Protein AF-A0A2D9MG57-F1 (afdb_monomer_lite)

Structure (mmCIF, N/CA/C/O backbone):
data_AF-A0A2D9MG57-F1
#
_entry.id   AF-A0A2D9MG57-F1
#
loop_
_atom_site.group_PDB
_atom_site.id
_atom_site.type_symbol
_atom_site.label_atom_id
_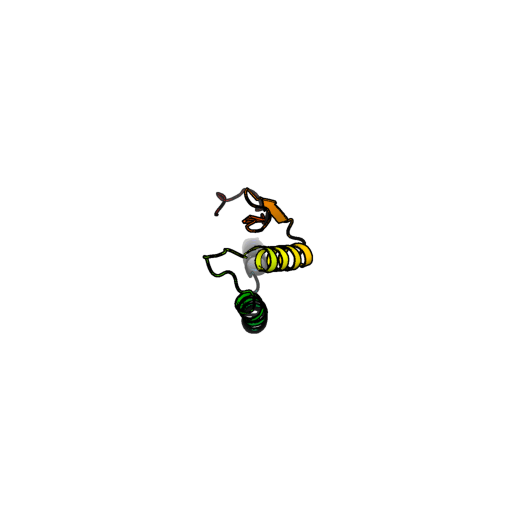atom_site.label_alt_id
_atom_site.label_comp_id
_atom_site.label_asym_id
_atom_site.label_entity_id
_atom_site.label_seq_id
_atom_site.pdbx_PDB_ins_code
_atom_site.Cartn_x
_atom_site.Cartn_y
_atom_site.Cartn_z
_atom_site.occupancy
_atom_site.B_iso_or_equiv
_atom_site.auth_seq_id
_atom_site.auth_comp_id
_atom_site.auth_asym_id
_atom_site.auth_atom_id
_atom_site.pdbx_PDB_model_num
ATOM 1 N N . MET A 1 1 ? -33.627 14.134 49.044 1.00 59.84 1 MET A N 1
ATOM 2 C CA . MET A 1 1 ? -32.902 14.787 47.926 1.00 59.84 1 MET A CA 1
ATOM 3 C C . MET A 1 1 ? -31.481 14.253 47.712 1.00 59.84 1 MET A C 1
ATOM 5 O O . MET A 1 1 ? -31.119 14.022 46.568 1.00 59.84 1 MET A O 1
ATOM 9 N N . LEU A 1 2 ? -30.695 13.983 48.765 1.00 56.62 2 LEU A N 1
ATOM 10 C CA . LEU A 1 2 ? -29.305 13.500 48.638 1.00 56.62 2 LEU A CA 1
ATOM 11 C C . LEU A 1 2 ? -29.164 12.116 47.956 1.00 56.62 2 LEU A C 1
ATOM 13 O O . LEU A 1 2 ? -28.249 11.909 47.170 1.00 56.62 2 LEU A O 1
ATOM 17 N N . ARG A 1 3 ? -30.125 11.203 48.173 1.00 58.19 3 ARG A N 1
ATOM 18 C CA . ARG A 1 3 ? -30.155 9.856 47.562 1.00 58.19 3 ARG A CA 1
ATOM 19 C C . ARG A 1 3 ? -30.386 9.850 46.043 1.00 58.19 3 ARG A C 1
ATOM 21 O O . ARG A 1 3 ? -29.821 9.019 45.347 1.00 58.19 3 ARG A O 1
ATOM 28 N N . ILE A 1 4 ? -31.176 10.794 45.528 1.00 60.59 4 ILE A N 1
ATOM 29 C CA . ILE A 1 4 ? -31.503 10.897 44.093 1.00 60.59 4 ILE A CA 1
ATOM 30 C C . ILE A 1 4 ? -30.316 11.474 43.311 1.00 60.59 4 ILE A C 1
ATOM 32 O O . ILE A 1 4 ? -30.001 10.991 42.230 1.00 60.59 4 ILE A O 1
ATOM 36 N N . ARG A 1 5 ? -29.600 12.449 43.894 1.00 57.06 5 ARG A N 1
ATOM 37 C CA . ARG A 1 5 ? -28.354 12.986 43.321 1.00 57.06 5 ARG A CA 1
ATOM 38 C C . ARG A 1 5 ? -27.251 11.930 43.238 1.00 57.06 5 ARG A C 1
ATOM 40 O O . ARG A 1 5 ? -26.571 11.868 42.224 1.00 57.06 5 ARG A O 1
ATOM 47 N N . PHE A 1 6 ? -27.122 11.074 44.253 1.00 57.44 6 PHE A N 1
ATOM 48 C CA . PHE A 1 6 ? -26.185 9.946 44.218 1.00 57.44 6 PHE A CA 1
ATOM 49 C C . PHE A 1 6 ? -26.528 8.957 43.094 1.00 57.44 6 PHE A C 1
ATOM 51 O O . PHE A 1 6 ? -25.652 8.592 42.316 1.00 57.44 6 PHE A O 1
ATOM 58 N N . LEU A 1 7 ? -27.806 8.594 42.940 1.00 61.28 7 LEU A N 1
ATOM 59 C CA . LEU A 1 7 ? -28.259 7.678 41.887 1.00 61.28 7 LEU A CA 1
ATOM 60 C C . LEU A 1 7 ? -27.984 8.227 40.472 1.00 61.28 7 LEU A C 1
ATOM 62 O O . LEU A 1 7 ? -27.498 7.496 39.616 1.00 61.28 7 LEU A O 1
ATOM 66 N N . LEU A 1 8 ? -28.222 9.525 40.252 1.00 61.09 8 LEU A N 1
ATOM 67 C CA . LEU A 1 8 ? -27.949 10.213 38.982 1.00 61.09 8 LEU A CA 1
ATOM 68 C C . LEU A 1 8 ? -26.453 10.284 38.644 1.00 61.09 8 LEU A C 1
ATOM 70 O O . LEU A 1 8 ? -26.087 10.066 37.495 1.00 61.09 8 LEU A O 1
ATOM 74 N N . ILE A 1 9 ? -25.587 10.536 39.632 1.00 61.25 9 ILE A N 1
ATOM 75 C CA . ILE A 1 9 ? -24.124 10.534 39.443 1.00 61.25 9 ILE A CA 1
ATOM 76 C C . ILE A 1 9 ? -23.623 9.127 39.093 1.00 61.25 9 ILE A C 1
ATOM 78 O O . ILE A 1 9 ? -22.776 8.969 38.217 1.00 61.25 9 ILE A O 1
ATOM 82 N N . THR A 1 10 ? -24.185 8.097 39.730 1.00 60.62 10 THR A N 1
ATOM 83 C CA . THR A 1 10 ? -23.808 6.700 39.461 1.00 60.62 10 THR A CA 1
ATOM 84 C C . THR A 1 10 ? -24.242 6.265 38.057 1.00 60.62 10 THR A C 1
ATOM 86 O O . THR A 1 10 ? -23.478 5.612 37.354 1.00 60.62 10 THR A O 1
ATOM 89 N N . LEU A 1 11 ? -25.432 6.683 37.608 1.00 61.56 11 LEU A N 1
ATOM 90 C CA . LEU A 1 11 ? -25.931 6.401 36.257 1.00 61.56 11 LEU A CA 1
ATOM 91 C C . LEU A 1 11 ? -25.097 7.110 35.172 1.00 61.56 11 LEU A C 1
ATOM 93 O O . LEU A 1 11 ? -24.829 6.527 34.123 1.00 61.56 11 LEU A O 1
ATOM 97 N N . LEU A 1 12 ? -24.642 8.338 35.449 1.00 61.06 12 LEU A N 1
ATOM 98 C CA . LEU A 1 12 ? -23.778 9.112 34.551 1.00 61.06 12 LEU A CA 1
ATOM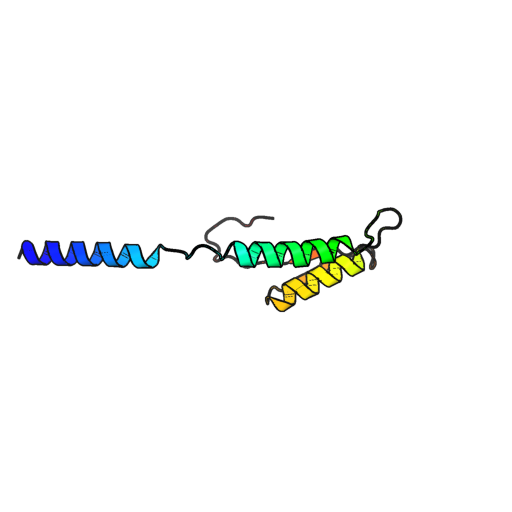 99 C C . LEU A 1 12 ? -22.390 8.465 34.384 1.00 61.06 12 LEU A C 1
ATOM 101 O O . LEU A 1 12 ? -21.848 8.455 33.286 1.00 61.06 12 LEU A O 1
ATOM 105 N N . LEU A 1 13 ? -21.835 7.878 35.451 1.00 59.59 13 LEU A N 1
ATOM 106 C CA . LEU A 1 13 ? -20.538 7.188 35.424 1.00 59.59 13 LEU A CA 1
ATOM 107 C C . LEU A 1 13 ? -20.573 5.864 34.641 1.00 59.59 13 LEU A C 1
ATOM 109 O O . LEU A 1 13 ? -19.580 5.508 34.009 1.00 59.59 13 LEU A O 1
ATOM 113 N N . ILE A 1 14 ? -21.699 5.144 34.646 1.00 60.19 14 ILE A N 1
ATOM 114 C CA . ILE A 1 14 ? -21.856 3.883 33.895 1.00 60.19 14 ILE A CA 1
ATOM 115 C C . ILE A 1 14 ? -21.962 4.153 32.385 1.00 60.19 14 ILE A C 1
ATOM 117 O O . ILE A 1 14 ? -21.360 3.431 31.592 1.00 60.19 14 ILE A O 1
ATOM 121 N N . GLY A 1 15 ? -22.658 5.223 31.981 1.00 58.12 15 GLY A N 1
ATOM 122 C CA . GLY A 1 15 ? -22.788 5.609 30.568 1.00 58.12 15 GLY A CA 1
ATOM 123 C C . GLY A 1 15 ? -21.449 5.922 29.887 1.00 58.12 15 GLY A C 1
ATOM 124 O O . GLY A 1 15 ? -21.264 5.594 28.718 1.00 58.12 15 GLY A O 1
ATOM 125 N N . SER A 1 16 ? -20.486 6.475 30.631 1.00 56.88 16 SER A N 1
ATOM 126 C CA . SER A 1 16 ? -19.152 6.814 30.112 1.00 56.88 16 SER A CA 1
ATOM 127 C C . SER A 1 16 ? -18.268 5.596 29.816 1.00 56.88 16 SER A C 1
ATOM 129 O O . SER A 1 16 ? -17.381 5.685 28.973 1.00 56.88 16 SER A O 1
ATOM 131 N N . HIS A 1 17 ? -18.500 4.452 30.471 1.00 52.62 17 HIS A N 1
ATOM 132 C CA . HIS A 1 17 ? -17.704 3.237 30.239 1.00 52.62 17 HIS A CA 1
ATOM 133 C C . HIS A 1 17 ? -18.093 2.524 28.939 1.00 52.62 17 HIS A C 1
ATOM 135 O O . HIS A 1 17 ? -17.251 1.880 28.318 1.00 52.62 17 HIS A O 1
ATOM 141 N N . ALA A 1 18 ? -19.348 2.665 28.503 1.00 53.19 18 ALA A N 1
ATOM 142 C CA . ALA A 1 18 ? -19.838 2.040 27.276 1.00 53.19 18 ALA A CA 1
ATOM 143 C C . ALA A 1 18 ? -19.276 2.695 26.000 1.00 53.19 18 ALA A C 1
ATOM 145 O O . ALA A 1 18 ? -19.181 2.036 24.972 1.00 53.19 18 ALA A O 1
ATOM 146 N N . TYR A 1 19 ? -18.874 3.970 26.064 1.00 54.34 19 TYR A N 1
ATOM 147 C CA . TYR A 1 19 ? -18.340 4.712 24.913 1.00 54.34 19 TYR A CA 1
ATOM 148 C C . TYR A 1 19 ? -16.840 4.499 24.663 1.00 54.34 19 TYR A C 1
ATOM 150 O O . TYR A 1 19 ? -16.349 4.865 23.600 1.00 54.34 19 TYR A O 1
ATOM 158 N N . SER A 1 20 ? -16.103 3.940 25.628 1.00 53.94 20 SER A N 1
ATOM 159 C CA . SER A 1 20 ? -14.634 3.892 25.585 1.00 53.94 20 SER A CA 1
ATOM 160 C C . SER A 1 20 ? -14.051 2.519 25.235 1.00 53.94 20 SER A C 1
ATOM 162 O O . SER A 1 20 ? -12.833 2.351 25.275 1.00 53.94 20 SER A O 1
ATOM 164 N N . GLN A 1 21 ? -14.880 1.528 24.915 1.00 59.78 21 GLN A N 1
ATOM 165 C CA . GLN A 1 21 ? -14.406 0.217 24.475 1.00 59.78 21 GLN A CA 1
ATOM 166 C C . GLN A 1 21 ? -14.342 0.216 22.946 1.00 59.78 21 GLN A C 1
ATOM 168 O O . GLN A 1 21 ? -15.301 -0.158 22.276 1.00 59.78 21 GLN A O 1
ATOM 173 N N . VAL A 1 22 ? -13.213 0.667 22.391 1.00 66.19 22 VAL A N 1
ATOM 174 C CA . VAL A 1 22 ? -12.851 0.281 21.022 1.00 66.19 22 VAL A CA 1
ATOM 175 C C . VAL A 1 22 ? -12.687 -1.233 21.060 1.00 66.19 22 VAL A C 1
ATOM 177 O O . VAL A 1 22 ? -11.825 -1.739 21.778 1.00 66.19 22 VAL A O 1
ATOM 180 N N . SER A 1 23 ? -13.568 -1.956 20.374 1.00 76.44 23 SER A N 1
ATOM 181 C CA . SER A 1 23 ? -13.454 -3.403 20.236 1.00 76.44 23 SER A CA 1
ATOM 182 C C . SER A 1 23 ? -12.103 -3.733 19.616 1.00 76.44 23 SER A C 1
ATOM 184 O O . SER A 1 23 ? -11.717 -3.140 18.608 1.00 76.44 23 SER A O 1
ATOM 186 N N . GLU A 1 24 ? -11.382 -4.647 20.256 1.00 86.38 24 GLU A N 1
ATOM 187 C CA . GLU A 1 24 ? -10.096 -5.117 19.764 1.00 86.38 24 GLU A CA 1
ATOM 188 C C . GLU A 1 24 ? -10.266 -5.727 18.360 1.00 86.38 24 GLU A C 1
ATOM 190 O O . GLU A 1 24 ? -11.298 -6.363 18.106 1.00 86.38 24 GLU A O 1
ATOM 195 N N . PRO A 1 25 ? -9.312 -5.518 17.433 1.00 91.81 25 PRO A N 1
ATOM 196 C CA . PRO A 1 25 ? -9.362 -6.170 16.133 1.00 91.81 25 PRO A CA 1
ATOM 197 C C . PRO A 1 25 ? -9.415 -7.694 16.278 1.00 91.81 25 PRO A C 1
ATOM 199 O O . PRO A 1 25 ? -8.820 -8.261 17.196 1.00 91.81 25 PRO A O 1
ATOM 202 N N . ASP A 1 26 ? -10.075 -8.372 15.340 1.00 95.00 26 ASP A N 1
ATOM 203 C CA . ASP A 1 26 ? -9.939 -9.823 15.211 1.00 95.00 26 ASP A CA 1
ATOM 204 C C . ASP A 1 26 ? -8.529 -10.146 14.700 1.00 95.00 26 ASP A C 1
ATOM 206 O O . ASP A 1 26 ? -8.259 -10.162 13.498 1.00 95.00 26 ASP A O 1
ATOM 210 N N . TRP A 1 27 ? -7.608 -10.371 15.635 1.00 95.19 27 TRP A N 1
ATOM 211 C CA . TRP A 1 27 ? -6.204 -10.617 15.323 1.00 95.19 27 TRP A CA 1
ATOM 212 C C . TRP A 1 27 ? -5.981 -11.866 14.470 1.00 95.19 27 TRP A C 1
ATOM 214 O O . TRP A 1 27 ? -5.031 -11.888 13.690 1.00 95.19 27 TRP A O 1
ATOM 224 N N . ALA A 1 28 ? -6.847 -12.879 14.573 1.00 96.69 28 ALA A N 1
ATOM 225 C CA . ALA A 1 28 ? -6.730 -14.080 13.752 1.00 96.69 28 ALA A CA 1
ATOM 226 C C . ALA A 1 28 ? -7.073 -13.777 12.285 1.00 96.69 28 ALA A C 1
ATOM 228 O O . ALA A 1 28 ? -6.340 -14.185 11.383 1.00 96.69 28 ALA A O 1
ATOM 229 N N . ALA A 1 29 ? -8.138 -13.004 12.046 1.00 96.62 29 ALA A N 1
ATOM 230 C CA . ALA A 1 29 ? -8.487 -12.546 10.702 1.00 96.62 29 ALA A CA 1
ATOM 231 C C . ALA A 1 29 ? -7.403 -11.623 10.111 1.00 96.62 29 ALA A C 1
ATOM 233 O O . ALA A 1 29 ? -7.018 -11.786 8.951 1.00 96.62 29 ALA A O 1
ATOM 234 N N . VAL A 1 30 ? -6.861 -10.703 10.921 1.00 96.62 30 VAL A N 1
ATOM 235 C CA . VAL A 1 30 ? -5.763 -9.806 10.511 1.00 96.62 30 VAL A CA 1
ATOM 236 C C . VAL A 1 30 ? -4.503 -10.596 10.148 1.00 96.62 30 VAL A C 1
ATOM 238 O O . VAL A 1 30 ? -3.841 -10.268 9.163 1.00 96.62 30 VAL A O 1
ATOM 241 N N . GLU A 1 31 ? -4.158 -11.643 10.902 1.00 98.00 31 GLU A N 1
ATOM 242 C CA . GLU A 1 31 ? -3.013 -12.508 10.595 1.00 98.00 31 GLU A CA 1
ATOM 243 C C . GLU A 1 31 ? -3.195 -13.228 9.249 1.00 98.00 31 GLU A C 1
ATOM 245 O O . GLU A 1 31 ? -2.288 -13.217 8.407 1.00 98.00 31 GLU A O 1
ATOM 250 N N . GLU A 1 32 ? -4.375 -13.807 9.009 1.00 98.44 32 GLU A N 1
ATOM 251 C CA . GLU A 1 32 ? -4.690 -14.485 7.749 1.00 98.44 32 GLU A CA 1
ATOM 252 C C . GLU A 1 32 ? -4.568 -13.534 6.547 1.00 98.44 32 GLU A C 1
ATOM 254 O O . GLU A 1 32 ? -3.914 -13.852 5.543 1.00 98.44 32 GLU A O 1
ATOM 259 N N . GLU A 1 33 ? -5.162 -12.346 6.664 1.00 98.00 33 GLU A N 1
ATOM 260 C CA . GLU A 1 33 ? -5.083 -11.282 5.668 1.00 98.00 33 GLU A CA 1
ATOM 261 C C . GLU A 1 33 ? -3.641 -10.818 5.433 1.00 98.00 33 GLU A C 1
ATOM 263 O O . GLU A 1 33 ? -3.174 -10.773 4.290 1.00 98.00 33 GLU A O 1
ATOM 268 N N . THR A 1 34 ? -2.892 -10.562 6.504 1.00 98.06 34 THR A N 1
ATOM 269 C CA . THR A 1 34 ? -1.486 -10.147 6.431 1.00 98.06 34 THR A CA 1
ATOM 270 C C . THR A 1 34 ? -0.660 -11.170 5.653 1.00 98.06 34 THR A C 1
ATOM 272 O O . THR A 1 34 ? 0.064 -10.816 4.718 1.00 98.06 34 THR A O 1
ATOM 275 N N . LEU A 1 35 ? -0.809 -12.462 5.961 1.00 98.56 35 LEU A N 1
ATOM 276 C CA . LEU A 1 35 ? -0.096 -13.534 5.265 1.00 98.56 35 LEU A CA 1
ATOM 277 C C . LEU A 1 35 ? -0.537 -13.691 3.807 1.00 98.56 35 LEU A C 1
ATOM 279 O O . LEU A 1 35 ? 0.252 -14.143 2.968 1.00 98.56 35 LEU A O 1
ATOM 283 N N . ARG A 1 36 ? -1.786 -13.356 3.468 1.00 98.50 36 ARG A N 1
ATOM 284 C CA . ARG A 1 36 ? -2.256 -13.311 2.078 1.00 98.50 36 ARG A CA 1
ATOM 285 C C . ARG A 1 36 ? -1.517 -12.224 1.294 1.00 98.50 36 ARG A C 1
ATOM 287 O O . ARG A 1 36 ? -0.924 -12.555 0.265 1.00 98.50 36 ARG A O 1
ATOM 294 N N . HIS A 1 37 ? -1.478 -10.983 1.790 1.00 98.62 37 HIS A N 1
ATOM 295 C CA . HIS A 1 37 ? -0.785 -9.885 1.102 1.00 98.62 37 HIS A CA 1
ATOM 296 C C . HIS A 1 37 ? 0.732 -10.086 1.061 1.00 98.62 37 HIS A C 1
ATOM 298 O O . HIS A 1 37 ? 1.336 -9.919 0.003 1.00 98.62 37 HIS A O 1
ATOM 304 N N . PHE A 1 38 ? 1.335 -10.552 2.156 1.00 98.56 38 PHE A N 1
ATOM 305 C CA . PHE A 1 38 ? 2.761 -10.872 2.216 1.00 98.56 38 PHE A CA 1
ATOM 306 C C . PHE A 1 38 ? 3.178 -11.883 1.137 1.00 98.56 38 PHE A C 1
ATOM 308 O O . PHE A 1 38 ? 4.108 -11.642 0.369 1.00 98.56 38 PHE A O 1
ATOM 315 N N . ARG A 1 39 ? 2.451 -13.004 1.015 1.00 98.62 39 ARG A N 1
ATOM 316 C CA . ARG A 1 39 ? 2.736 -14.024 -0.009 1.00 98.62 39 ARG A CA 1
ATOM 317 C C . ARG A 1 39 ? 2.481 -13.528 -1.430 1.00 98.62 39 ARG A C 1
ATOM 319 O O . ARG A 1 39 ? 3.104 -14.043 -2.353 1.00 98.62 39 ARG A O 1
ATOM 326 N N . ALA A 1 40 ? 1.531 -12.618 -1.637 1.00 98.44 40 ALA A N 1
ATOM 327 C CA . ALA A 1 40 ? 1.316 -12.007 -2.946 1.00 98.44 40 ALA A CA 1
ATOM 328 C C . ALA A 1 40 ? 2.520 -11.141 -3.337 1.00 98.44 40 ALA A C 1
ATOM 330 O O . ALA A 1 40 ? 3.094 -11.364 -4.399 1.00 98.44 40 ALA A O 1
ATOM 331 N N . LEU A 1 41 ? 2.963 -10.259 -2.435 1.00 98.12 41 LEU A N 1
ATOM 332 C CA . LEU A 1 41 ? 4.099 -9.368 -2.668 1.00 98.12 41 LEU A CA 1
ATOM 333 C C . LEU A 1 41 ? 5.406 -10.126 -2.930 1.00 98.12 41 LEU A C 1
ATOM 335 O O . LEU A 1 41 ? 6.117 -9.793 -3.870 1.00 98.12 41 LEU A O 1
ATOM 339 N N . LEU A 1 42 ? 5.680 -11.202 -2.180 1.00 97.44 42 LEU A N 1
ATOM 340 C CA . LEU A 1 42 ? 6.873 -12.040 -2.380 1.00 97.44 42 LEU A CA 1
ATOM 341 C C . LEU A 1 42 ? 6.984 -12.685 -3.773 1.00 97.44 42 LEU A C 1
ATOM 343 O O . LEU A 1 42 ? 8.055 -13.170 -4.131 1.00 97.44 42 LEU A O 1
ATOM 347 N N . ARG A 1 43 ? 5.889 -12.773 -4.536 1.00 97.25 43 ARG A N 1
ATOM 348 C CA . ARG A 1 43 ? 5.897 -13.383 -5.874 1.00 97.25 43 ARG A CA 1
ATOM 349 C C . ARG A 1 43 ? 6.306 -12.408 -6.972 1.00 97.25 43 ARG A C 1
ATOM 351 O O . ARG A 1 43 ? 6.605 -12.861 -8.075 1.00 97.25 43 ARG A O 1
ATOM 358 N N . PHE A 1 44 ? 6.296 -11.105 -6.702 1.00 97.12 44 PHE A N 1
ATOM 359 C CA . PHE A 1 44 ? 6.768 -10.111 -7.654 1.00 97.12 44 PHE A CA 1
ATOM 360 C C . PHE A 1 44 ? 8.292 -10.014 -7.564 1.00 97.12 44 PHE A C 1
ATOM 362 O O . PHE A 1 44 ? 8.843 -9.766 -6.494 1.00 97.12 44 PHE A O 1
ATOM 369 N N . ASP A 1 45 ? 8.982 -10.214 -8.687 1.00 95.31 45 ASP A N 1
ATOM 370 C CA . ASP A 1 45 ? 10.426 -9.994 -8.760 1.00 95.31 45 ASP A CA 1
ATOM 371 C C . ASP A 1 45 ? 10.708 -8.497 -8.895 1.00 95.31 45 ASP A C 1
ATOM 373 O O . ASP A 1 45 ? 10.710 -7.947 -9.996 1.00 95.31 45 ASP A O 1
ATOM 377 N N . THR A 1 46 ? 10.909 -7.844 -7.753 1.00 95.75 46 THR A N 1
ATOM 378 C CA . THR A 1 46 ? 11.235 -6.417 -7.654 1.00 95.75 46 THR A CA 1
ATOM 379 C C . THR A 1 46 ? 12.739 -6.178 -7.466 1.00 95.75 46 THR A C 1
ATOM 381 O O . THR A 1 46 ? 13.127 -5.148 -6.919 1.00 95.75 46 THR A O 1
ATOM 384 N N . SER A 1 47 ? 13.598 -7.132 -7.843 1.00 94.44 47 SER A N 1
ATOM 385 C CA . SER A 1 47 ? 15.051 -7.026 -7.646 1.00 94.44 47 SER A CA 1
ATOM 386 C C . SER A 1 47 ? 15.665 -5.882 -8.467 1.00 94.44 47 SER A C 1
ATOM 388 O O . SER A 1 47 ? 15.329 -5.684 -9.638 1.00 94.44 47 SER A O 1
ATOM 390 N N . ASP A 1 48 ? 16.611 -5.154 -7.868 1.00 91.19 48 ASP A N 1
ATOM 391 C CA . ASP A 1 48 ? 17.358 -4.061 -8.505 1.00 91.19 48 ASP A CA 1
ATOM 392 C C . ASP A 1 48 ? 18.859 -4.427 -8.555 1.00 91.19 48 ASP A C 1
ATOM 394 O O . ASP A 1 48 ? 19.466 -4.575 -7.485 1.00 91.19 48 ASP A O 1
ATOM 398 N N . PRO A 1 49 ? 19.472 -4.634 -9.747 1.00 88.56 49 PRO A N 1
ATOM 399 C CA . PRO A 1 49 ? 18.944 -4.407 -11.109 1.00 88.56 49 PRO A CA 1
ATOM 400 C C . PRO A 1 49 ? 18.085 -5.568 -11.664 1.00 88.56 49 PRO A C 1
ATOM 402 O O . PRO A 1 49 ? 18.368 -6.723 -11.339 1.00 88.56 49 PRO A O 1
ATOM 405 N N . PRO A 1 50 ? 17.117 -5.320 -12.582 1.00 86.00 50 PRO A N 1
ATOM 406 C CA . PRO A 1 50 ? 16.885 -4.064 -13.307 1.00 86.00 50 PRO A CA 1
ATOM 407 C C . PRO A 1 50 ? 15.844 -3.100 -12.698 1.00 86.00 50 PRO A C 1
ATOM 409 O O . PRO A 1 50 ? 15.669 -2.029 -13.268 1.00 86.00 50 PRO A O 1
ATOM 412 N N . GLY A 1 51 ? 15.171 -3.438 -11.589 1.00 85.69 51 GLY A N 1
ATOM 413 C CA . GLY A 1 51 ? 14.107 -2.607 -11.002 1.00 85.69 51 GLY A CA 1
ATOM 414 C C . GLY A 1 51 ? 12.778 -2.772 -11.749 1.00 85.69 51 GLY A C 1
ATOM 415 O O . GLY A 1 51 ? 12.564 -2.184 -12.806 1.00 85.69 51 GLY A O 1
ATOM 416 N N . ARG A 1 52 ? 11.910 -3.654 -11.238 1.00 91.31 52 ARG A N 1
ATOM 417 C CA . ARG A 1 52 ? 10.609 -4.023 -11.833 1.00 91.31 52 ARG A CA 1
ATOM 418 C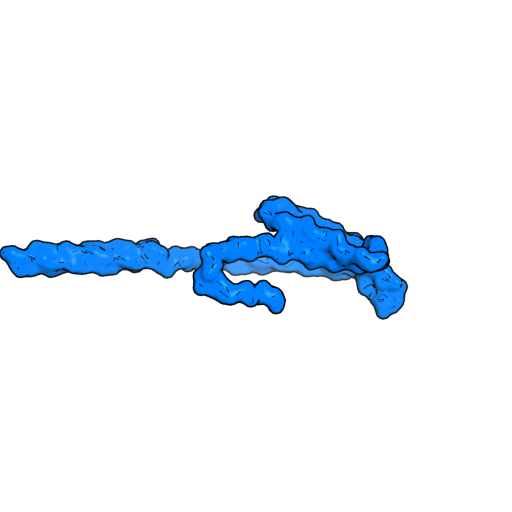 C . ARG A 1 52 ? 9.487 -3.907 -10.801 1.00 91.31 52 ARG A C 1
ATOM 420 O O . ARG A 1 52 ? 8.743 -4.856 -10.560 1.00 91.31 52 ARG A O 1
ATOM 427 N N . GLU A 1 53 ? 9.413 -2.767 -10.131 1.00 97.19 53 GLU A N 1
ATOM 428 C CA . GLU A 1 53 ? 8.511 -2.550 -9.000 1.00 97.19 53 GLU A CA 1
ATOM 429 C C . GLU A 1 53 ? 7.041 -2.364 -9.418 1.00 97.19 53 GLU A C 1
ATOM 431 O O . GLU A 1 53 ? 6.151 -2.630 -8.607 1.00 97.19 53 GLU A O 1
ATOM 436 N N . LEU A 1 54 ? 6.769 -1.968 -10.672 1.00 97.56 54 LEU A N 1
ATOM 437 C CA . LEU A 1 54 ? 5.419 -1.659 -11.165 1.00 97.56 54 LEU A CA 1
ATOM 438 C C . LEU A 1 54 ? 4.350 -2.716 -10.805 1.00 97.56 54 LEU A C 1
ATOM 440 O O . LEU A 1 54 ? 3.355 -2.322 -10.200 1.00 97.56 54 LEU A O 1
ATOM 444 N N . PRO A 1 55 ? 4.523 -4.033 -11.047 1.00 97.69 55 PRO A N 1
ATOM 445 C CA . PRO A 1 55 ? 3.486 -5.017 -10.718 1.00 97.69 55 PRO A CA 1
ATOM 446 C C . PRO A 1 55 ? 3.153 -5.091 -9.219 1.00 97.69 55 PRO A C 1
ATOM 448 O O . PRO A 1 55 ? 1.997 -5.283 -8.843 1.00 97.69 55 PRO A O 1
ATOM 451 N N . ALA A 1 56 ? 4.154 -4.918 -8.349 1.00 98.25 56 ALA A N 1
ATOM 452 C CA . ALA A 1 56 ? 3.934 -4.890 -6.904 1.00 98.25 56 ALA A CA 1
ATOM 453 C C . ALA A 1 56 ? 3.215 -3.603 -6.472 1.00 98.25 56 ALA A C 1
ATOM 455 O O . ALA A 1 56 ? 2.355 -3.634 -5.590 1.00 98.25 56 ALA A O 1
ATOM 456 N N . ALA A 1 57 ? 3.538 -2.480 -7.113 1.00 98.38 57 ALA A N 1
ATOM 457 C CA . ALA A 1 57 ? 2.890 -1.202 -6.867 1.00 98.38 57 ALA A CA 1
ATOM 458 C C . ALA A 1 57 ? 1.418 -1.198 -7.326 1.00 98.38 57 ALA A C 1
ATOM 460 O O . ALA A 1 57 ? 0.552 -0.712 -6.601 1.00 98.38 57 ALA A O 1
ATOM 461 N N . GLU A 1 58 ? 1.112 -1.796 -8.482 1.00 98.56 58 GLU A N 1
ATOM 462 C CA . GLU A 1 58 ? -0.265 -1.982 -8.964 1.00 98.56 58 GLU A CA 1
ATOM 463 C C . GLU A 1 58 ? -1.083 -2.872 -8.028 1.00 98.56 58 GLU A C 1
ATOM 465 O O . GLU A 1 58 ? -2.222 -2.541 -7.711 1.00 98.56 58 GLU A O 1
ATOM 470 N N . TYR A 1 59 ? -0.484 -3.948 -7.508 1.00 98.69 59 TYR A N 1
ATOM 471 C CA . TYR A 1 59 ? -1.135 -4.784 -6.502 1.00 98.69 59 TYR A CA 1
ATOM 472 C C . TYR A 1 59 ? -1.515 -3.988 -5.245 1.00 98.69 59 TYR A C 1
ATOM 474 O O . TYR A 1 59 ? -2.627 -4.123 -4.740 1.00 98.69 59 TYR A O 1
ATOM 482 N N . LEU A 1 60 ? -0.608 -3.147 -4.738 1.00 98.56 60 LEU A N 1
ATOM 483 C CA . LEU A 1 60 ? -0.883 -2.307 -3.570 1.00 98.56 60 LEU A CA 1
ATOM 484 C C . LEU A 1 60 ? -1.973 -1.269 -3.849 1.00 98.56 60 LEU A C 1
ATOM 486 O O . LEU A 1 60 ? -2.837 -1.076 -2.995 1.00 98.56 60 LEU A O 1
ATOM 490 N N . ARG A 1 61 ? -1.961 -0.640 -5.034 1.00 98.69 61 ARG A N 1
ATOM 491 C CA . ARG A 1 61 ? -3.039 0.255 -5.477 1.00 98.69 61 ARG A CA 1
ATOM 492 C C . ARG A 1 61 ? -4.384 -0.461 -5.407 1.00 98.69 61 ARG A C 1
ATOM 494 O O . ARG A 1 61 ? -5.282 0.023 -4.727 1.00 98.69 61 ARG A O 1
ATOM 501 N N . ASP A 1 62 ? -4.494 -1.621 -6.049 1.00 98.56 62 ASP A N 1
ATOM 502 C CA . ASP A 1 62 ? -5.758 -2.350 -6.155 1.00 98.56 62 ASP A CA 1
ATOM 503 C C . ASP A 1 62 ? -6.275 -2.805 -4.778 1.00 98.56 62 ASP A C 1
ATOM 505 O O . ASP A 1 62 ? -7.473 -2.723 -4.510 1.00 98.56 62 ASP A O 1
ATOM 509 N N . VAL A 1 63 ? -5.380 -3.240 -3.880 1.00 98.44 63 VAL A N 1
ATOM 510 C CA . VAL A 1 63 ? -5.736 -3.606 -2.496 1.00 98.44 63 VAL A CA 1
ATOM 511 C C . VAL A 1 63 ? -6.283 -2.403 -1.728 1.00 98.44 63 VAL A C 1
ATOM 513 O O . VAL A 1 63 ? -7.325 -2.506 -1.093 1.00 98.44 63 VAL A O 1
ATOM 516 N N . LEU A 1 64 ? -5.600 -1.260 -1.778 1.00 98.44 64 LEU A N 1
ATOM 517 C CA . LEU A 1 64 ? -6.007 -0.066 -1.036 1.00 98.44 64 LEU A CA 1
ATOM 518 C C . LEU A 1 64 ? -7.307 0.535 -1.588 1.00 98.44 64 LEU A C 1
ATOM 520 O O . LEU A 1 64 ? -8.186 0.920 -0.816 1.00 98.44 64 LEU A O 1
ATOM 524 N N . GLU A 1 65 ? -7.464 0.571 -2.912 1.00 98.25 65 GLU A N 1
ATOM 525 C CA . GLU A 1 65 ? -8.680 1.068 -3.557 1.00 98.25 65 GLU A CA 1
ATOM 526 C C . GLU A 1 65 ? -9.895 0.176 -3.272 1.00 98.25 65 GLU A C 1
ATOM 528 O O . GLU A 1 65 ? -10.997 0.699 -3.082 1.00 98.25 65 GLU A O 1
ATOM 533 N N . ALA A 1 66 ? -9.710 -1.147 -3.172 1.00 98.06 66 ALA A N 1
ATOM 534 C CA . ALA A 1 66 ? -10.772 -2.073 -2.770 1.00 98.06 66 ALA A CA 1
ATOM 535 C C . ALA A 1 66 ? -11.306 -1.782 -1.354 1.00 98.06 66 ALA A C 1
ATOM 537 O O . ALA A 1 66 ? -12.500 -1.944 -1.107 1.00 98.06 66 ALA A O 1
ATOM 538 N N . GLU A 1 67 ? -10.451 -1.266 -0.467 1.00 96.88 67 GLU A N 1
ATOM 539 C CA . GLU A 1 67 ? -10.805 -0.822 0.890 1.00 96.88 67 GLU A CA 1
ATOM 540 C C . GLU A 1 67 ? -11.301 0.640 0.939 1.00 96.88 67 GLU A C 1
ATOM 542 O O . GLU A 1 67 ? -11.516 1.213 2.010 1.00 96.88 67 GLU A O 1
ATOM 547 N N . GLY A 1 68 ? -11.487 1.281 -0.220 1.00 97.44 68 GLY A N 1
ATOM 548 C CA . GLY A 1 68 ? -11.946 2.668 -0.319 1.00 97.44 68 GLY A CA 1
ATOM 549 C C . GLY A 1 68 ? -10.885 3.708 0.051 1.00 97.44 68 GLY A C 1
ATOM 550 O O . GLY A 1 68 ? -11.220 4.870 0.302 1.00 97.44 68 GLY A O 1
ATOM 551 N N . ILE A 1 69 ? -9.608 3.320 0.084 1.00 97.88 69 ILE A N 1
ATOM 552 C CA . ILE A 1 69 ? -8.483 4.219 0.335 1.00 97.88 69 ILE A CA 1
ATOM 553 C C . ILE A 1 69 ? -7.983 4.736 -1.014 1.00 97.88 69 ILE A C 1
ATOM 555 O O . ILE A 1 69 ? -7.494 3.976 -1.842 1.00 97.88 69 ILE A O 1
ATOM 559 N N . ALA A 1 70 ? -8.094 6.045 -1.238 1.00 97.12 70 ALA A N 1
ATOM 560 C CA . ALA A 1 70 ? -7.618 6.662 -2.473 1.00 97.12 70 ALA A CA 1
ATOM 561 C C . ALA A 1 70 ? -6.086 6.574 -2.590 1.00 97.12 70 ALA A C 1
ATOM 563 O O . ALA A 1 70 ? -5.367 6.892 -1.634 1.00 97.12 70 ALA A O 1
ATOM 564 N N . VAL A 1 71 ? -5.613 6.195 -3.779 1.00 98.50 71 VAL A N 1
ATOM 565 C CA . VAL A 1 71 ? -4.195 5.998 -4.097 1.00 98.50 71 VAL A CA 1
ATOM 566 C C . VAL A 1 71 ? -3.765 6.918 -5.236 1.00 98.50 71 VAL A C 1
ATOM 568 O O . VAL A 1 71 ? -4.481 7.109 -6.216 1.00 98.50 71 VAL A O 1
ATOM 571 N N . GLU A 1 72 ? -2.560 7.465 -5.119 1.00 98.25 72 GLU A N 1
ATOM 572 C CA . GLU A 1 72 ? -1.855 8.179 -6.176 1.00 98.25 72 GLU A CA 1
ATOM 573 C C . GLU A 1 72 ? -0.567 7.422 -6.534 1.00 98.25 72 GLU A C 1
ATOM 575 O O . GLU A 1 72 ? 0.244 7.099 -5.665 1.00 98.25 72 GLU A O 1
ATOM 580 N N . MET A 1 73 ? -0.381 7.135 -7.825 1.00 98.19 73 MET A N 1
ATOM 581 C CA . MET A 1 73 ? 0.821 6.490 -8.358 1.00 98.19 73 MET A CA 1
ATOM 582 C C . MET A 1 73 ? 1.747 7.559 -8.942 1.00 98.19 73 MET A C 1
ATOM 584 O O . MET A 1 73 ? 1.432 8.154 -9.972 1.00 98.19 73 MET A O 1
ATOM 588 N N . LEU A 1 74 ? 2.890 7.804 -8.300 1.00 98.12 74 LEU A N 1
ATOM 589 C CA . LEU A 1 74 ? 3.841 8.851 -8.691 1.00 98.12 74 LEU A CA 1
ATOM 590 C C . LEU A 1 74 ? 5.141 8.242 -9.208 1.00 98.12 74 LEU A C 1
ATOM 592 O O . LEU A 1 74 ? 5.810 7.508 -8.485 1.00 98.12 74 LEU A O 1
ATOM 596 N N . SER A 1 75 ? 5.547 8.579 -10.429 1.00 96.44 75 SER A N 1
ATOM 597 C CA . SER A 1 75 ? 6.740 8.006 -11.062 1.00 96.44 75 SER A CA 1
ATOM 598 C C . SER A 1 75 ? 7.613 9.054 -11.750 1.00 96.44 75 SER A C 1
ATOM 600 O O . SER A 1 75 ? 7.125 10.033 -12.312 1.00 96.44 75 SER A O 1
ATOM 602 N N . VAL A 1 76 ? 8.929 8.817 -11.710 1.00 95.06 76 VAL A N 1
ATOM 603 C CA . VAL A 1 76 ? 9.897 9.412 -12.651 1.00 95.06 76 VAL A CA 1
ATOM 604 C C . VAL A 1 76 ? 10.161 8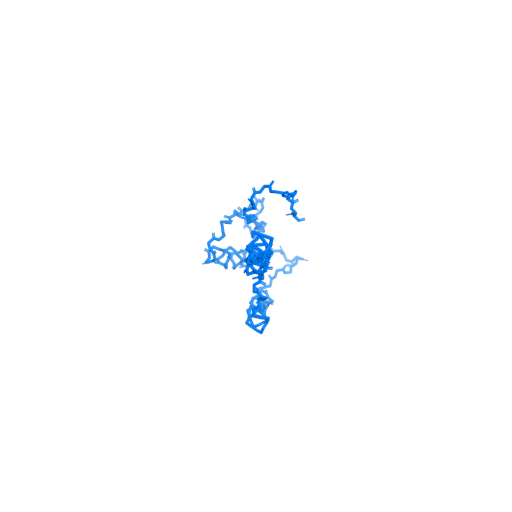.424 -13.786 1.00 95.06 76 VAL A C 1
ATOM 606 O O . VAL A 1 76 ? 10.112 8.799 -14.954 1.00 95.06 76 VAL A O 1
ATOM 609 N N . ASP A 1 77 ? 10.398 7.159 -13.432 1.00 93.75 77 ASP A N 1
ATOM 610 C CA . ASP A 1 77 ? 10.406 6.023 -14.351 1.00 93.75 77 ASP A CA 1
ATOM 611 C C . ASP A 1 77 ? 9.045 5.307 -14.264 1.00 93.75 77 ASP A C 1
ATOM 613 O O . ASP A 1 77 ? 8.676 4.877 -13.165 1.00 93.75 77 ASP A O 1
ATOM 617 N N . PRO A 1 78 ? 8.291 5.180 -15.372 1.00 92.50 78 PRO A N 1
ATOM 618 C CA . PRO A 1 78 ? 7.002 4.490 -15.388 1.00 92.50 78 PRO A CA 1
ATOM 619 C C . PRO A 1 78 ? 7.036 3.055 -14.842 1.00 92.50 78 PRO A C 1
ATOM 621 O O . PRO A 1 78 ? 6.033 2.603 -14.295 1.00 92.50 78 PRO A O 1
ATOM 624 N N . GLU A 1 79 ? 8.173 2.358 -14.935 1.00 93.00 79 GLU A N 1
ATOM 625 C 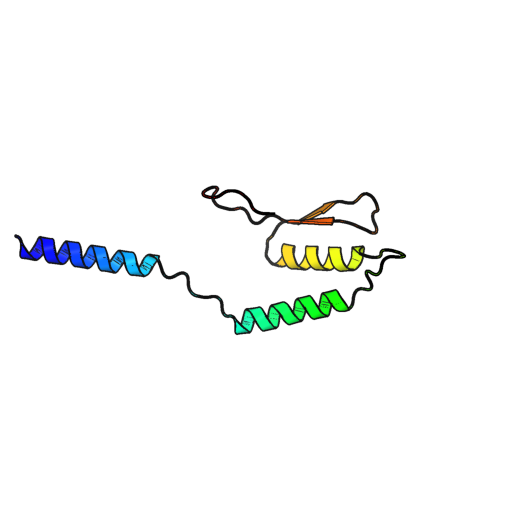CA . GLU A 1 79 ? 8.325 0.982 -14.437 1.00 93.00 79 GLU A CA 1
ATOM 626 C C . GLU A 1 79 ? 8.606 0.915 -12.924 1.00 93.00 79 GLU A C 1
ATOM 628 O O . GLU A 1 79 ? 8.594 -0.168 -12.331 1.00 93.00 79 GLU A O 1
ATOM 633 N N . ARG A 1 80 ? 8.837 2.070 -12.280 1.00 95.44 80 ARG A N 1
ATOM 634 C CA . ARG A 1 80 ? 9.230 2.183 -10.865 1.00 95.44 80 ARG A CA 1
ATOM 635 C C . ARG A 1 80 ? 8.410 3.241 -10.107 1.00 95.44 80 ARG A C 1
ATOM 637 O O . ARG A 1 80 ? 8.968 4.225 -9.608 1.00 95.44 80 ARG A O 1
ATOM 644 N N . PRO A 1 81 ? 7.075 3.104 -10.042 1.00 97.44 81 PRO A N 1
ATOM 645 C CA . PRO A 1 81 ? 6.229 4.078 -9.366 1.00 97.44 81 PRO A CA 1
ATOM 646 C C . PRO A 1 81 ? 6.294 3.956 -7.837 1.00 97.44 81 PRO A C 1
ATOM 648 O O . PRO A 1 81 ? 6.438 2.871 -7.277 1.00 97.44 81 PRO A O 1
ATOM 651 N N . ASN A 1 82 ? 6.085 5.082 -7.159 1.00 97.75 82 ASN A N 1
ATOM 652 C CA . ASN A 1 82 ? 5.743 5.144 -5.743 1.00 97.75 82 ASN A CA 1
ATOM 653 C C . ASN A 1 82 ? 4.221 5.062 -5.577 1.00 97.75 82 ASN A C 1
ATOM 655 O O . ASN A 1 82 ? 3.484 5.705 -6.326 1.00 97.75 82 ASN A O 1
ATOM 659 N N . VAL A 1 83 ? 3.768 4.332 -4.559 1.00 98.38 83 VAL A N 1
ATOM 660 C CA . VAL A 1 83 ? 2.358 4.254 -4.152 1.00 98.38 83 VAL A CA 1
ATOM 661 C C . VAL A 1 83 ? 2.148 5.201 -2.974 1.00 98.38 83 VAL A C 1
ATOM 663 O O . VAL A 1 83 ? 2.750 5.010 -1.919 1.00 98.38 83 VAL A O 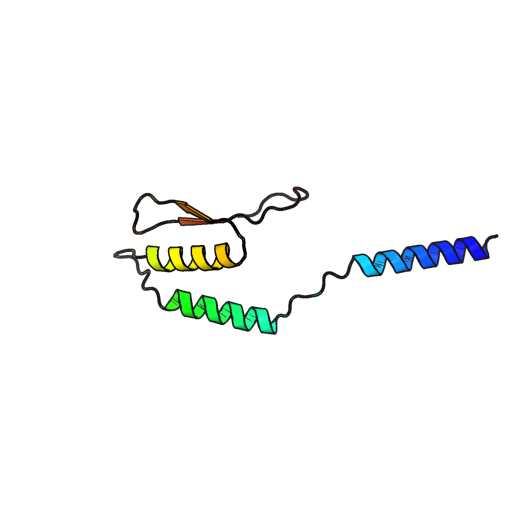1
ATOM 666 N N . VAL A 1 84 ? 1.305 6.220 -3.134 1.00 98.25 84 VAL A N 1
ATOM 667 C CA . VAL A 1 84 ? 0.985 7.179 -2.069 1.00 98.25 84 VAL A CA 1
ATOM 668 C C . VAL A 1 84 ? -0.494 7.074 -1.730 1.00 98.25 84 VAL A C 1
ATOM 670 O O . VAL A 1 84 ? -1.349 7.235 -2.593 1.00 98.25 84 VAL A O 1
ATOM 673 N N . ALA A 1 85 ? -0.805 6.830 -0.461 1.00 97.81 85 ALA A N 1
ATOM 674 C CA . ALA A 1 85 ? -2.172 6.746 0.039 1.00 97.81 85 ALA A CA 1
ATOM 675 C C . ALA A 1 85 ? -2.317 7.548 1.335 1.00 97.81 85 ALA A C 1
ATOM 677 O O . ALA A 1 85 ? -1.342 7.784 2.051 1.00 97.81 85 ALA A O 1
ATOM 678 N N . ARG A 1 86 ? -3.543 7.982 1.648 1.00 96.00 86 ARG A N 1
ATOM 679 C CA . ARG A 1 86 ? -3.826 8.753 2.865 1.00 96.00 86 ARG A CA 1
ATOM 680 C C . ARG A 1 86 ? -5.113 8.290 3.530 1.00 96.00 86 ARG A C 1
ATOM 682 O O . ARG A 1 86 ? -6.200 8.495 2.998 1.00 96.00 86 ARG A O 1
ATOM 689 N N . LEU A 1 87 ? -4.989 7.814 4.765 1.00 95.19 87 LEU A N 1
ATOM 690 C CA . LEU A 1 87 ? -6.111 7.724 5.694 1.00 95.19 87 LEU A CA 1
ATOM 691 C C . LEU A 1 87 ? -6.307 9.084 6.367 1.00 95.19 87 LEU A C 1
ATOM 693 O O . LEU A 1 87 ? -5.426 9.591 7.063 1.00 95.19 87 LEU A O 1
ATOM 697 N N . LYS A 1 88 ? -7.450 9.723 6.110 1.00 93.19 88 LYS A N 1
ATOM 698 C CA . LYS A 1 88 ? -7.736 11.053 6.651 1.00 93.19 88 LYS A CA 1
ATOM 699 C C . LYS A 1 88 ? -8.115 10.942 8.129 1.00 93.19 88 LYS A C 1
ATOM 701 O O . LYS A 1 88 ? -9.161 10.395 8.456 1.00 93.19 88 LYS A O 1
ATOM 706 N N . GLY A 1 89 ? -7.282 11.504 9.000 1.00 92.75 89 GLY A N 1
ATOM 707 C CA . GLY A 1 89 ? -7.624 11.702 10.407 1.00 92.75 89 GLY A CA 1
ATOM 708 C C . GLY A 1 89 ? -8.649 12.822 10.617 1.00 92.75 89 GLY A C 1
ATOM 709 O O . GLY A 1 89 ? -8.988 13.575 9.700 1.00 92.75 89 GLY A O 1
ATOM 710 N N . ASP A 1 90 ? -9.102 12.970 11.856 1.00 95.38 90 ASP A N 1
ATOM 711 C CA . ASP A 1 90 ? -10.022 14.031 12.288 1.00 95.38 90 ASP A CA 1
ATOM 712 C C . ASP A 1 90 ? -9.327 15.383 12.556 1.00 95.38 90 ASP A C 1
ATOM 714 O O . ASP A 1 90 ? -9.990 16.379 12.841 1.00 95.38 90 ASP A O 1
ATOM 718 N N . GLY A 1 91 ? -7.996 15.431 12.437 1.00 95.69 91 GLY A N 1
ATOM 719 C CA . GLY A 1 91 ? -7.177 16.620 12.679 1.00 95.69 91 GLY A CA 1
ATOM 720 C C . GLY A 1 91 ? -6.838 16.867 14.151 1.00 95.69 91 GLY A C 1
ATOM 721 O O . GLY A 1 91 ? -6.272 17.911 14.464 1.00 95.69 91 GLY A O 1
ATOM 722 N N . SER A 1 92 ? -7.166 15.936 15.052 1.00 96.50 92 SER A N 1
ATOM 723 C CA . SER A 1 92 ? -6.863 16.058 16.484 1.00 96.50 92 SER A CA 1
ATOM 724 C C . SER A 1 92 ? -5.393 15.808 16.830 1.00 96.50 92 SER A C 1
ATOM 726 O O . SER A 1 92 ? -4.952 16.224 17.901 1.00 96.50 92 SER A O 1
ATOM 728 N N . GLN A 1 93 ? -4.642 15.134 15.956 1.00 96.06 93 GLN A N 1
ATOM 729 C CA . GLN A 1 93 ? -3.232 14.775 16.129 1.00 96.06 93 GLN A CA 1
ATOM 730 C C . GLN A 1 93 ? -2.414 15.151 14.885 1.00 96.06 93 GLN A C 1
ATOM 732 O O . GLN A 1 93 ? -2.965 15.350 13.798 1.00 96.06 93 GLN A O 1
ATOM 737 N N . GLU A 1 94 ? -1.094 15.245 15.051 1.00 96.19 94 GLU A N 1
ATOM 738 C CA . GLU A 1 94 ? -0.167 15.476 13.941 1.00 96.19 94 GLU A CA 1
ATOM 739 C C . GLU A 1 94 ? -0.150 14.281 12.968 1.00 96.19 94 GLU A C 1
ATOM 741 O O . GLU A 1 94 ? -0.344 13.136 13.386 1.00 96.19 94 GLU A O 1
ATOM 746 N N . PRO A 1 95 ? 0.058 14.519 11.660 1.00 95.19 95 PRO A N 1
ATOM 747 C CA . PRO A 1 95 ? 0.161 13.443 10.683 1.00 95.19 95 PRO A CA 1
ATOM 748 C C . PRO A 1 95 ? 1.434 12.610 10.893 1.00 95.19 95 PRO A C 1
ATOM 750 O O . PRO A 1 95 ? 2.481 13.145 11.251 1.00 95.19 95 PRO A O 1
ATOM 753 N N . LEU A 1 96 ? 1.349 11.315 10.583 1.00 94.50 96 LEU A N 1
ATOM 754 C CA . LEU A 1 96 ? 2.476 10.381 10.557 1.00 94.50 96 LEU A CA 1
ATOM 755 C C . LEU A 1 96 ? 2.672 9.857 9.129 1.00 94.50 96 LEU A C 1
ATOM 757 O O . LEU A 1 96 ? 1.685 9.560 8.450 1.00 94.50 96 LEU A O 1
ATOM 761 N N . LEU A 1 97 ? 3.932 9.756 8.700 1.00 89.56 97 LEU A N 1
ATOM 762 C CA . LEU A 1 97 ? 4.359 9.082 7.474 1.00 89.56 97 LEU A CA 1
ATOM 763 C C . LEU A 1 97 ? 5.453 8.068 7.809 1.00 89.56 97 LEU A C 1
ATOM 765 O O . LEU A 1 97 ? 6.359 8.448 8.587 1.00 89.56 97 LEU A O 1
#

Radius of gyration: 23.23 Å; chains: 1; bounding box: 52×31×64 Å

Secondary structure (DSSP, 8-state):
-HHHHHHHHHHHHHHHHHTS--PPP-HHHHHHHHHHHHHHHTTS---TTT---HHHHHHHHHHHHHTT--EEEE-SSTTSPEEEE-----SSS----

pLDDT: mean 87.4, std 15.97, range [52.62, 98.69]

Foldseek 3Di:
DVVVVVVVVVVVVVVVVVVPDPDDDPVVVVVVVVVVLVVVLVVDPQDPVVGQCQVVLVVVCVVCVVVVWDWDWDDPDNRHTDIDTDDDDPPPDDDDD

Sequence (97 aa):
MLRIRFLLITLLLIGSHAYSQVSEPDWAAVEEETLRHFRALLRFDTSDPPGRELPAAEYLRDVLEAEGIAVEMLSVDPERPNVVARLKGDGSQEPLL